Protein AF-A0A3N5QQB5-F1 (afdb_monomer_lite)

Sequence (46 aa):
MTQIEAARRGDVTPQMEYVARRENLSPELIRDEVAAGRMVIPANKV

Secondary structure (DSSP, 8-state):
--HHHHHHTTPPPHHHHHHHHHHT--HHHHHHHHHTTS--------

Foldseek 3Di:
DALLVCLLVVHQDPQLVVVCVVVVHDSNVSSPCSPVVVDHDDDDDD

pLDDT: mean 96.48, std 4.55, range [75.38, 98.62]

Structure (mmCIF, N/CA/C/O backbone):
data_AF-A0A3N5QQB5-F1
#
_entry.id   AF-A0A3N5QQB5-F1
#
loop_
_atom_site.group_PDB
_atom_site.id
_atom_site.type_symbol
_atom_site.label_atom_id
_atom_site.label_alt_id
_atom_site.label_comp_id
_atom_site.label_asym_id
_atom_site.label_entity_id
_atom_site.label_seq_id
_atom_site.pdbx_PDB_ins_code
_atom_site.Cartn_x
_atom_site.Cartn_y
_atom_site.Cartn_z
_atom_site.occupancy
_atom_site.B_iso_or_equiv
_atom_site.auth_seq_id
_atom_site.au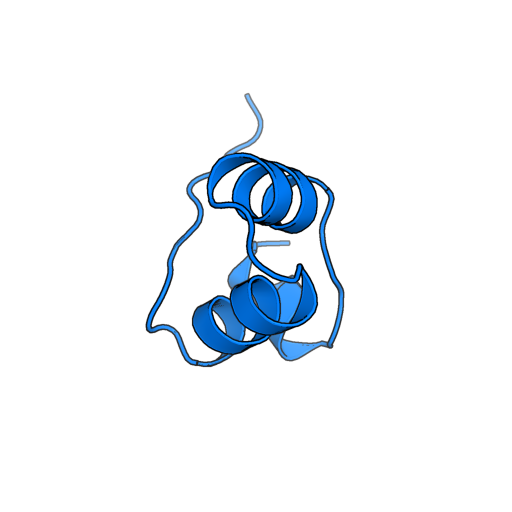th_comp_id
_atom_site.auth_asym_id
_atom_site.auth_atom_id
_atom_site.pdbx_PDB_model_num
ATOM 1 N N . MET A 1 1 ? 5.388 -12.343 -8.678 1.00 81.44 1 MET A N 1
ATOM 2 C CA . MET A 1 1 ? 4.574 -11.888 -7.537 1.00 81.44 1 MET A CA 1
ATOM 3 C C . MET A 1 1 ? 4.284 -10.413 -7.713 1.00 81.44 1 MET A C 1
ATOM 5 O O . MET A 1 1 ? 5.201 -9.602 -7.635 1.00 81.44 1 MET A O 1
ATOM 9 N N . THR A 1 2 ? 3.036 -10.091 -8.020 1.00 95.56 2 THR A N 1
ATOM 10 C CA . THR A 1 2 ? 2.531 -8.720 -8.139 1.00 95.56 2 THR A CA 1
ATOM 11 C C . THR A 1 2 ? 2.011 -8.215 -6.788 1.00 95.56 2 THR A C 1
ATOM 13 O O . THR A 1 2 ? 1.785 -9.000 -5.866 1.00 95.56 2 THR A O 1
ATOM 16 N N . GLN A 1 3 ? 1.796 -6.901 -6.666 1.00 97.25 3 GLN A N 1
ATOM 17 C CA . GLN A 1 3 ? 1.232 -6.302 -5.448 1.00 97.25 3 GLN A CA 1
ATOM 18 C C . GLN A 1 3 ? -0.192 -6.808 -5.167 1.00 97.25 3 GLN A C 1
ATOM 20 O O . GLN A 1 3 ? -0.529 -7.071 -4.018 1.00 97.25 3 GLN A O 1
ATOM 25 N N . ILE A 1 4 ? -0.999 -7.032 -6.212 1.00 97.38 4 ILE A N 1
ATOM 26 C CA . ILE A 1 4 ? -2.364 -7.560 -6.065 1.00 97.38 4 ILE A CA 1
ATOM 27 C C . ILE A 1 4 ? -2.386 -9.026 -5.616 1.00 97.38 4 ILE A C 1
ATOM 29 O O . ILE A 1 4 ? -3.217 -9.403 -4.794 1.00 97.38 4 ILE A O 1
ATOM 33 N N . GLU A 1 5 ? -1.453 -9.851 -6.098 1.00 97.38 5 GLU A N 1
ATOM 34 C CA . GLU A 1 5 ? -1.315 -11.239 -5.639 1.00 97.38 5 GLU A CA 1
ATOM 35 C C . GLU A 1 5 ? -0.911 -11.310 -4.163 1.00 97.38 5 GLU A C 1
ATOM 37 O O . GLU A 1 5 ? -1.447 -12.139 -3.434 1.00 97.38 5 GLU A O 1
ATOM 42 N N . ALA A 1 6 ? 0.017 -10.453 -3.723 1.00 97.38 6 ALA A N 1
ATOM 43 C CA . ALA A 1 6 ? 0.413 -10.356 -2.318 1.00 97.38 6 ALA A CA 1
ATOM 44 C C . ALA A 1 6 ? -0.751 -9.887 -1.435 1.00 97.38 6 ALA A C 1
ATOM 46 O O . ALA A 1 6 ? -1.100 -10.561 -0.468 1.00 97.38 6 ALA A O 1
ATOM 47 N N . ALA A 1 7 ? -1.433 -8.814 -1.844 1.00 97.94 7 ALA A N 1
ATOM 48 C CA . ALA A 1 7 ? -2.576 -8.269 -1.124 1.00 97.94 7 ALA A CA 1
ATOM 49 C C . ALA A 1 7 ? -3.688 -9.304 -0.905 1.00 97.94 7 ALA A C 1
ATOM 51 O O . ALA A 1 7 ? -4.184 -9.465 0.207 1.00 97.94 7 ALA A O 1
ATOM 52 N N . ARG A 1 8 ? -4.047 -10.060 -1.953 1.00 97.69 8 ARG A N 1
ATOM 53 C CA . ARG A 1 8 ? -5.086 -11.102 -1.883 1.00 97.69 8 ARG A CA 1
ATOM 54 C C . ARG A 1 8 ? -4.705 -12.300 -1.013 1.00 97.69 8 ARG A C 1
ATOM 56 O O . ARG A 1 8 ? -5.599 -13.015 -0.574 1.00 97.69 8 ARG A O 1
ATOM 63 N N . ARG A 1 9 ? -3.413 -12.524 -0.751 1.00 97.88 9 ARG A N 1
ATOM 64 C CA . ARG A 1 9 ? -2.944 -13.520 0.228 1.00 97.88 9 ARG A CA 1
ATOM 65 C C . ARG A 1 9 ? -2.918 -12.993 1.665 1.00 97.88 9 ARG A C 1
ATOM 67 O O . ARG A 1 9 ? -2.639 -13.764 2.574 1.00 97.88 9 ARG A O 1
ATOM 74 N N . GLY A 1 10 ? -3.226 -11.712 1.873 1.00 97.50 10 GLY A N 1
ATOM 75 C CA . GLY A 1 10 ? -3.141 -11.057 3.177 1.00 97.50 10 GLY A CA 1
ATOM 76 C C . GLY A 1 10 ? -1.755 -10.485 3.490 1.00 97.50 10 GLY A C 1
ATOM 77 O O . GLY A 1 10 ? -1.583 -9.898 4.559 1.00 97.50 10 GLY A O 1
ATOM 78 N N . ASP A 1 11 ? -0.798 -10.600 2.564 1.00 98.25 11 ASP A N 1
ATOM 79 C CA . ASP A 1 11 ? 0.576 -10.134 2.744 1.00 98.25 11 ASP A CA 1
ATOM 80 C C . ASP A 1 11 ? 0.638 -8.601 2.618 1.00 98.25 11 ASP A C 1
ATOM 82 O O . ASP A 1 11 ? 0.208 -8.032 1.611 1.00 98.25 11 ASP A O 1
ATOM 86 N N . VAL A 1 12 ? 1.229 -7.929 3.608 1.00 98.19 12 VAL A N 1
ATOM 87 C CA . VAL A 1 12 ? 1.614 -6.513 3.506 1.00 98.19 12 VAL A CA 1
ATOM 88 C C . VAL A 1 12 ? 3.035 -6.447 2.949 1.00 98.19 12 VAL A C 1
ATOM 90 O O . VAL A 1 12 ? 3.958 -7.041 3.504 1.00 98.19 12 VAL A O 1
ATOM 93 N N . THR A 1 13 ? 3.227 -5.752 1.827 1.00 98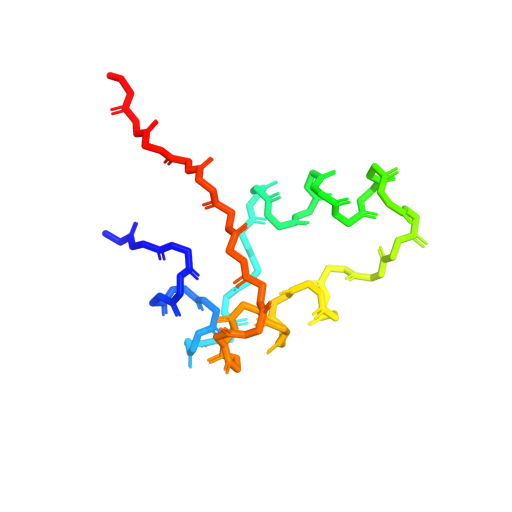.12 13 THR A N 1
ATOM 94 C CA . THR A 1 13 ? 4.548 -5.626 1.189 1.00 98.12 13 THR A CA 1
ATOM 95 C C . THR A 1 13 ? 5.283 -4.362 1.654 1.00 98.12 13 THR A C 1
ATOM 97 O O . THR A 1 13 ? 4.637 -3.379 2.025 1.00 98.12 13 THR A O 1
ATOM 100 N N . PRO A 1 14 ? 6.625 -4.294 1.532 1.00 98.00 14 PRO A N 1
ATOM 101 C CA . PRO A 1 14 ? 7.369 -3.062 1.816 1.00 98.00 14 PRO A CA 1
ATOM 102 C C . PRO A 1 14 ? 6.911 -1.860 0.973 1.00 98.00 14 PRO A C 1
ATOM 104 O O . PRO A 1 14 ? 7.014 -0.714 1.407 1.00 98.00 14 PRO A O 1
ATOM 107 N N . GLN A 1 15 ? 6.392 -2.101 -0.239 1.00 98.06 15 GLN A N 1
ATOM 108 C CA . GLN A 1 15 ? 5.822 -1.043 -1.074 1.00 98.06 15 GLN A CA 1
ATOM 109 C C . GLN A 1 15 ? 4.499 -0.521 -0.503 1.00 98.06 15 GLN A C 1
ATOM 111 O O . GLN A 1 15 ? 4.282 0.689 -0.513 1.00 98.06 15 GLN A O 1
ATOM 116 N N . MET A 1 16 ? 3.644 -1.401 0.032 1.00 98.31 16 MET A N 1
ATOM 117 C CA 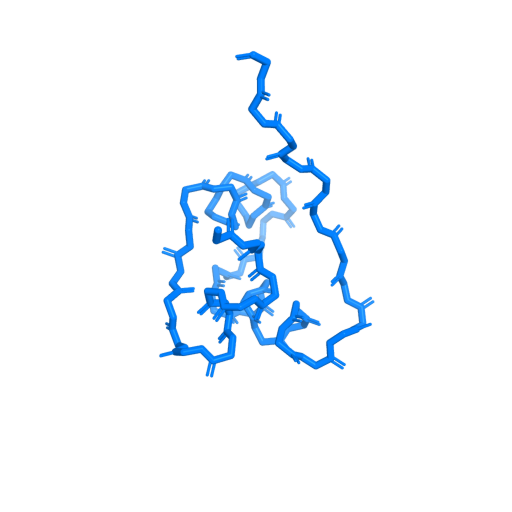. MET A 1 16 ? 2.423 -0.991 0.735 1.00 98.31 16 MET A CA 1
ATOM 118 C C . MET A 1 16 ? 2.756 -0.192 1.998 1.00 98.31 16 MET A C 1
ATOM 120 O O . MET A 1 16 ? 2.158 0.855 2.209 1.00 98.31 16 MET A O 1
ATOM 124 N N . GLU A 1 17 ? 3.754 -0.607 2.786 1.00 98.31 17 GLU A N 1
ATOM 125 C CA . GLU A 1 17 ? 4.209 0.146 3.968 1.00 98.31 17 GLU A CA 1
ATOM 126 C C . GLU A 1 17 ? 4.784 1.522 3.616 1.00 98.31 17 GLU A C 1
ATOM 128 O O . GLU A 1 17 ? 4.599 2.498 4.347 1.00 98.31 17 GLU A O 1
ATOM 133 N N . TYR A 1 18 ? 5.513 1.616 2.503 1.00 98.19 18 TYR A N 1
ATOM 134 C CA . TYR A 1 18 ? 6.041 2.886 2.017 1.00 98.19 18 TYR A CA 1
ATOM 135 C C . TYR A 1 18 ? 4.911 3.854 1.646 1.00 98.19 18 TYR A C 1
ATOM 137 O O . TYR A 1 18 ? 4.923 5.002 2.090 1.00 98.19 18 TYR A O 1
ATOM 145 N N . VAL A 1 19 ? 3.921 3.386 0.878 1.00 98.00 19 VAL A N 1
ATOM 146 C CA . VAL A 1 19 ? 2.747 4.190 0.506 1.00 98.00 19 VAL A CA 1
ATOM 147 C C . VAL A 1 19 ? 1.938 4.564 1.746 1.00 98.00 19 VAL A C 1
ATOM 149 O O . VAL A 1 19 ? 1.627 5.734 1.927 1.00 98.00 19 VAL A O 1
ATOM 152 N N . ALA A 1 20 ? 1.682 3.611 2.644 1.00 98.38 20 ALA A N 1
ATOM 153 C CA . ALA A 1 20 ? 0.955 3.838 3.890 1.00 98.38 20 ALA A CA 1
ATOM 154 C C . ALA A 1 20 ? 1.589 4.955 4.731 1.00 98.38 20 ALA A C 1
ATOM 156 O O . ALA A 1 20 ? 0.909 5.898 5.126 1.00 98.38 20 ALA A O 1
ATOM 157 N N . ARG A 1 21 ? 2.916 4.918 4.925 1.00 98.38 21 ARG A N 1
ATOM 158 C CA . ARG A 1 21 ? 3.641 5.985 5.633 1.00 98.38 21 ARG A CA 1
ATOM 159 C C . ARG A 1 21 ? 3.554 7.332 4.927 1.00 98.38 21 ARG A C 1
ATOM 161 O O . ARG A 1 21 ? 3.419 8.351 5.595 1.00 98.38 21 ARG A O 1
ATOM 168 N N . ARG A 1 22 ? 3.651 7.351 3.597 1.00 98.19 22 ARG A N 1
ATOM 169 C CA . ARG A 1 22 ? 3.612 8.591 2.813 1.00 98.19 22 ARG A CA 1
ATOM 170 C C . ARG A 1 22 ? 2.234 9.255 2.845 1.00 98.19 22 ARG A C 1
ATOM 172 O O . ARG A 1 22 ? 2.162 10.474 2.932 1.00 98.19 22 ARG A O 1
ATOM 179 N N . GLU A 1 23 ? 1.178 8.452 2.805 1.00 97.50 23 GLU A N 1
ATOM 180 C CA . GLU A 1 23 ? -0.215 8.911 2.841 1.00 97.50 23 GLU A CA 1
ATOM 181 C C . GLU A 1 23 ? -0.754 9.054 4.278 1.00 97.50 23 GLU A C 1
ATOM 183 O O . GLU A 1 23 ? -1.897 9.458 4.471 1.00 97.50 23 GLU A O 1
ATOM 188 N N . ASN A 1 24 ? 0.059 8.738 5.296 1.00 97.69 24 ASN A N 1
ATOM 189 C CA . ASN A 1 24 ? -0.336 8.691 6.707 1.00 97.69 24 ASN A CA 1
ATOM 190 C C . ASN A 1 24 ? -1.582 7.808 6.955 1.00 97.69 24 ASN A C 1
ATOM 192 O O . ASN A 1 24 ? -2.489 8.163 7.709 1.00 97.69 24 ASN A O 1
ATOM 196 N N . LEU A 1 25 ? -1.617 6.650 6.292 1.00 97.88 25 LEU A N 1
ATOM 197 C CA . LEU A 1 25 ? -2.657 5.623 6.384 1.00 97.88 25 LEU A CA 1
ATOM 198 C C . LEU A 1 25 ? -2.087 4.326 6.971 1.00 97.88 25 LEU A C 1
ATOM 200 O O . LEU A 1 25 ? -0.871 4.151 7.068 1.00 97.88 25 LEU A O 1
ATOM 204 N N . SER A 1 26 ? -2.960 3.390 7.351 1.00 98.38 26 SER A N 1
ATOM 205 C CA . SER A 1 26 ? -2.5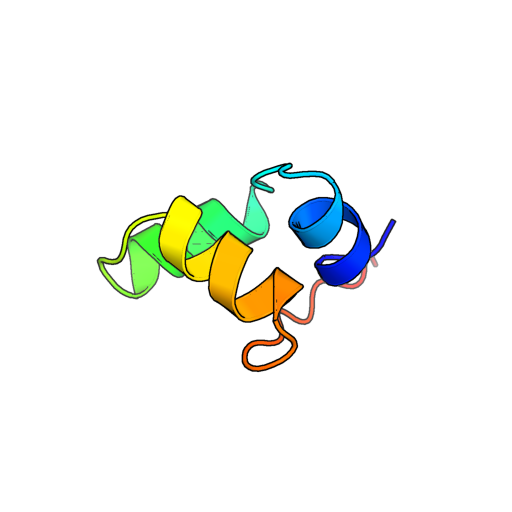21 2.069 7.805 1.00 98.38 26 SER A CA 1
ATOM 206 C C . SER A 1 26 ? -2.092 1.177 6.625 1.00 98.38 26 SER A C 1
ATOM 208 O O . SER A 1 26 ? -2.729 1.207 5.565 1.00 98.38 26 SER A O 1
ATOM 210 N N . PRO A 1 27 ? -1.038 0.352 6.771 1.00 98.38 27 PRO A N 1
ATOM 211 C CA . PRO A 1 27 ? -0.643 -0.615 5.745 1.00 98.38 27 PRO A CA 1
ATOM 212 C C . PRO A 1 27 ? -1.742 -1.628 5.403 1.00 98.38 27 PRO A C 1
ATOM 214 O O . PRO A 1 27 ? -1.850 -2.051 4.252 1.00 98.38 27 PRO A O 1
ATOM 217 N N . GLU A 1 28 ? -2.588 -1.982 6.372 1.00 98.50 28 GLU A N 1
ATOM 218 C CA . GLU A 1 28 ? -3.718 -2.892 6.182 1.00 98.50 28 GLU A CA 1
ATOM 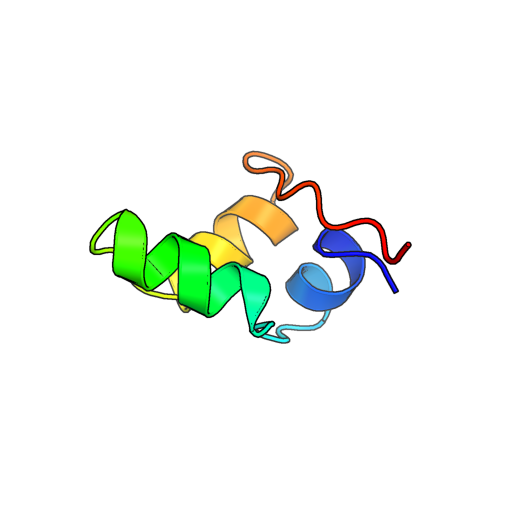219 C C . GLU A 1 28 ? -4.770 -2.285 5.251 1.00 98.50 28 GLU A C 1
ATOM 221 O O . GLU A 1 28 ? -5.271 -2.986 4.378 1.00 98.50 28 GLU A O 1
ATOM 226 N N . LEU A 1 29 ? -5.045 -0.979 5.368 1.00 98.44 29 LEU A N 1
ATOM 227 C CA . LEU A 1 29 ? -5.962 -0.288 4.461 1.00 98.44 29 LEU A CA 1
ATOM 228 C C . LEU A 1 29 ? -5.419 -0.303 3.029 1.00 98.44 29 LEU A C 1
ATOM 230 O O . LEU A 1 29 ? -6.143 -0.639 2.097 1.00 98.44 29 LEU A O 1
ATOM 234 N N . ILE A 1 30 ? -4.132 0.009 2.851 1.00 98.50 30 ILE A N 1
ATOM 235 C CA . ILE A 1 30 ? -3.484 -0.033 1.533 1.00 98.50 30 ILE A CA 1
ATOM 236 C C . ILE A 1 30 ? -3.572 -1.440 0.934 1.00 98.50 30 ILE A C 1
ATOM 238 O O . ILE A 1 30 ? -3.952 -1.597 -0.227 1.00 98.50 30 ILE A O 1
ATOM 242 N N . ARG A 1 31 ? -3.267 -2.475 1.723 1.00 98.56 31 ARG A N 1
ATOM 243 C CA . ARG A 1 31 ? -3.409 -3.873 1.305 1.00 98.56 31 ARG A CA 1
ATOM 244 C C . ARG A 1 31 ? -4.845 -4.180 0.882 1.00 98.56 31 ARG A C 1
ATOM 246 O O . ARG A 1 31 ? -5.034 -4.769 -0.178 1.00 98.56 31 ARG A O 1
ATOM 253 N N . ASP A 1 32 ? -5.841 -3.785 1.667 1.00 98.62 32 ASP A N 1
ATOM 254 C CA . ASP A 1 32 ? -7.247 -4.097 1.398 1.00 98.62 32 ASP A CA 1
ATOM 255 C C . ASP A 1 32 ? -7.748 -3.412 0.118 1.00 98.62 32 ASP A C 1
ATOM 257 O O . ASP A 1 32 ? -8.417 -4.044 -0.704 1.00 98.62 32 ASP A O 1
ATOM 261 N N . GLU A 1 33 ? -7.345 -2.163 -0.126 1.00 98.56 33 GLU A N 1
ATOM 262 C CA . GLU A 1 33 ? -7.653 -1.442 -1.367 1.00 98.56 33 GLU A CA 1
ATOM 263 C C . GLU A 1 33 ? -6.968 -2.064 -2.594 1.00 98.56 33 GLU A C 1
ATOM 265 O O . GLU A 1 33 ? -7.569 -2.154 -3.673 1.00 98.56 33 GLU A O 1
ATOM 270 N N . VAL A 1 34 ? -5.727 -2.540 -2.438 1.00 98.25 34 VAL A N 1
ATOM 271 C CA . VAL A 1 34 ? -5.007 -3.261 -3.499 1.00 98.25 34 VAL A CA 1
ATOM 272 C C . VAL A 1 34 ? -5.642 -4.631 -3.758 1.00 98.25 34 VAL A C 1
ATOM 274 O O . VAL A 1 34 ? -5.816 -5.015 -4.916 1.00 98.25 34 VAL A O 1
ATOM 277 N N . ALA A 1 35 ? -6.054 -5.358 -2.717 1.00 98.38 35 ALA A N 1
ATOM 278 C CA . ALA A 1 35 ? -6.739 -6.646 -2.845 1.00 98.38 35 ALA A CA 1
ATOM 279 C C . ALA A 1 35 ? -8.099 -6.500 -3.548 1.00 98.38 35 ALA A C 1
ATOM 281 O O . ALA A 1 35 ? -8.442 -7.323 -4.408 1.00 98.38 35 ALA A O 1
ATOM 282 N N . ALA A 1 36 ? -8.831 -5.429 -3.218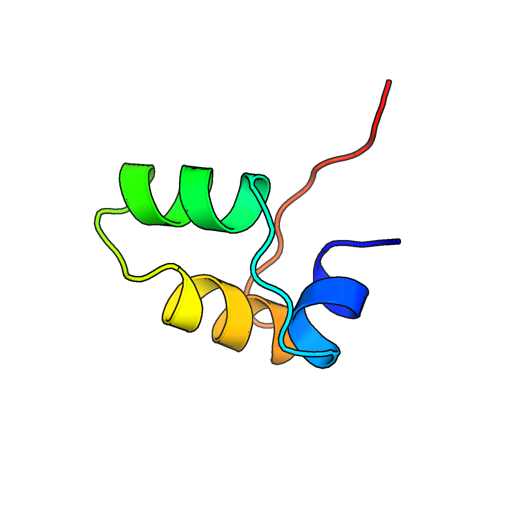 1.00 98.12 36 ALA A N 1
ATOM 283 C CA . ALA A 1 36 ? -10.097 -5.048 -3.837 1.00 98.12 36 ALA A CA 1
ATOM 284 C C . ALA A 1 36 ? -9.944 -4.540 -5.282 1.00 98.12 36 ALA A C 1
ATOM 286 O O . ALA A 1 36 ? -10.942 -4.416 -5.991 1.00 98.12 36 ALA A O 1
ATOM 287 N N . GLY A 1 37 ? -8.719 -4.248 -5.733 1.00 97.00 37 GLY A N 1
ATOM 288 C CA . GLY A 1 37 ? -8.444 -3.713 -7.067 1.00 97.00 37 GLY A CA 1
ATOM 289 C C . GLY A 1 37 ? -8.857 -2.250 -7.254 1.00 97.00 37 GLY A C 1
ATOM 290 O O . GLY A 1 37 ? -8.922 -1.783 -8.388 1.00 97.00 37 GLY A O 1
ATOM 291 N N . ARG A 1 38 ? -9.138 -1.525 -6.162 1.00 97.94 38 ARG A N 1
ATOM 292 C CA . ARG A 1 38 ? -9.441 -0.083 -6.178 1.00 97.94 38 ARG A CA 1
ATOM 293 C C . ARG A 1 38 ? -8.178 0.776 -6.148 1.00 97.94 38 ARG A C 1
ATOM 295 O O . ARG A 1 38 ? -8.199 1.914 -6.606 1.00 97.94 38 ARG A O 1
ATOM 302 N N . MET A 1 39 ? -7.076 0.214 -5.651 1.00 97.06 39 MET A N 1
ATOM 303 C CA . MET A 1 39 ? -5.755 0.836 -5.618 1.00 97.06 39 MET A CA 1
ATOM 304 C C . MET A 1 39 ? -4.731 -0.016 -6.374 1.00 97.06 39 MET A C 1
ATOM 306 O O . MET A 1 39 ? -4.768 -1.245 -6.339 1.00 97.06 39 MET A O 1
ATOM 310 N N . VAL A 1 40 ? -3.776 0.642 -7.036 1.00 97.12 40 VAL A N 1
ATOM 311 C CA . VAL A 1 40 ? -2.662 -0.005 -7.741 1.00 97.12 40 VAL A CA 1
ATOM 312 C C . VAL A 1 40 ? -1.347 0.643 -7.318 1.00 97.12 40 VAL A C 1
ATOM 314 O O . VAL A 1 40 ? -1.236 1.865 -7.306 1.00 97.12 40 VAL A O 1
ATOM 317 N N . ILE A 1 41 ? -0.337 -0.180 -7.019 1.00 96.69 41 ILE A N 1
ATOM 318 C CA . ILE A 1 41 ? 1.035 0.265 -6.739 1.00 96.69 41 ILE A CA 1
ATOM 319 C C . ILE A 1 41 ? 1.960 -0.277 -7.841 1.00 96.69 41 ILE A C 1
ATOM 321 O O . ILE A 1 41 ? 2.296 -1.467 -7.827 1.00 96.69 41 ILE A O 1
ATOM 325 N N . PRO A 1 42 ? 2.383 0.555 -8.811 1.00 95.56 42 PRO A N 1
ATOM 326 C CA . PRO A 1 42 ? 3.372 0.162 -9.808 1.00 95.56 42 PRO A CA 1
ATOM 327 C C . PRO A 1 42 ? 4.742 -0.024 -9.145 1.00 95.56 42 PRO A C 1
ATOM 329 O O . PRO A 1 42 ? 5.317 0.918 -8.609 1.00 95.56 42 PRO A O 1
ATOM 332 N N . ALA A 1 43 ? 5.265 -1.248 -9.168 1.00 93.56 43 ALA A N 1
ATOM 333 C CA . ALA A 1 43 ? 6.533 -1.593 -8.523 1.00 93.56 43 ALA A CA 1
ATOM 334 C C . ALA A 1 43 ? 7.275 -2.682 -9.310 1.00 93.56 43 ALA A C 1
ATOM 336 O O . ALA A 1 43 ? 7.591 -3.746 -8.772 1.00 93.56 43 ALA A O 1
ATOM 337 N N . ASN A 1 44 ? 7.491 -2.450 -10.610 1.00 92.19 44 ASN A N 1
ATOM 338 C CA . ASN A 1 44 ? 8.271 -3.381 -11.418 1.00 92.19 44 ASN A CA 1
ATOM 339 C C . ASN A 1 44 ? 9.735 -3.367 -10.956 1.00 92.19 44 ASN A C 1
ATOM 341 O O . ASN A 1 44 ? 10.283 -2.303 -10.667 1.00 92.19 44 ASN A O 1
ATOM 345 N N . LYS A 1 45 ? 10.354 -4.545 -10.870 1.00 83.88 45 LYS A N 1
ATOM 346 C CA . LYS A 1 45 ? 11.782 -4.651 -10.560 1.00 83.88 45 LYS A CA 1
ATOM 347 C C . LYS A 1 45 ? 12.552 -4.398 -11.853 1.00 83.88 45 LYS A C 1
ATOM 349 O O . LYS A 1 45 ? 12.190 -4.971 -12.880 1.00 83.88 45 LYS A O 1
ATOM 354 N N . VAL A 1 46 ? 13.534 -3.503 -11.794 1.00 75.38 46 VAL A N 1
ATOM 355 C CA . VAL A 1 46 ? 14.471 -3.247 -12.899 1.00 75.38 46 VAL A CA 1
ATOM 356 C C . VAL A 1 46 ? 15.504 -4.360 -12.964 1.00 75.38 46 VAL A C 1
ATOM 358 O O . VAL A 1 46 ? 15.878 -4.853 -11.874 1.00 75.38 46 VAL A O 1
#

Radius of gyration: 9.48 Å; chains: 1; bounding box: 25×22×21 Å